Protein AF-A0A941MWA6-F1 (afdb_monomer_lite)

Secondary structure (DSSP, 8-state):
-----PPPHHHHHHHHHHHHHHT--HHHHHHHHHHHHHHHHHS-------HHHHHHHHHHHHHHS----------HHHHHTTS--

Structure (mmCIF, N/CA/C/O backbone):
data_AF-A0A941MWA6-F1
#
_entry.id   AF-A0A941MWA6-F1
#
loop_
_atom_site.group_PDB
_atom_site.id
_atom_site.type_symbol
_atom_site.label_atom_id
_atom_site.label_alt_id
_atom_site.label_comp_id
_atom_site.label_asym_id
_atom_site.label_entity_id
_atom_site.label_seq_id
_atom_site.pdbx_PDB_ins_code
_atom_site.Cartn_x
_atom_site.Cartn_y
_atom_site.Cartn_z
_atom_site.occupancy
_atom_site.B_iso_or_equiv
_atom_site.auth_seq_id
_atom_site.auth_comp_id
_atom_site.auth_asym_id
_atom_site.auth_atom_id
_atom_site.pdbx_PDB_model_num
ATOM 1 N N . MET A 1 1 ? -27.242 -2.937 0.034 1.00 56.03 1 MET A N 1
ATOM 2 C CA . MET A 1 1 ? -26.958 -4.264 0.623 1.00 56.03 1 MET A CA 1
ATOM 3 C C . MET A 1 1 ? -26.356 -3.995 1.994 1.00 56.03 1 MET A C 1
ATOM 5 O O . MET A 1 1 ? -25.430 -3.200 2.041 1.00 56.03 1 MET A O 1
ATOM 9 N N . ASN A 1 2 ? -26.914 -4.531 3.083 1.00 79.62 2 ASN A N 1
ATOM 10 C CA . ASN A 1 2 ? -26.392 -4.301 4.439 1.00 79.62 2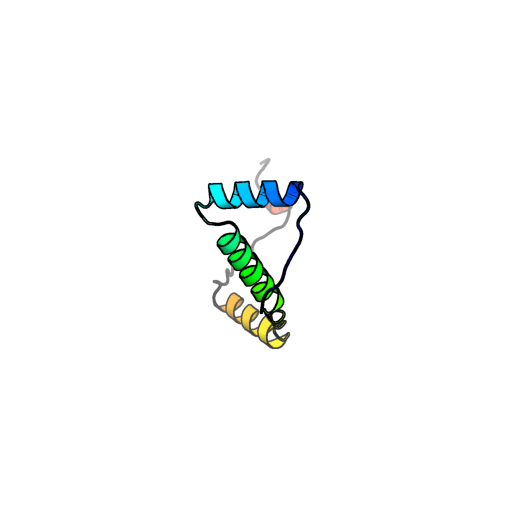 ASN A CA 1
ATOM 11 C C . ASN A 1 2 ? -25.590 -5.520 4.893 1.00 79.62 2 ASN A C 1
ATOM 13 O O . ASN A 1 2 ? -26.073 -6.644 4.767 1.00 79.62 2 ASN A O 1
ATOM 17 N N . VAL A 1 3 ? -24.389 -5.287 5.421 1.00 78.62 3 VAL A N 1
ATOM 18 C CA . VAL A 1 3 ? -23.522 -6.317 6.004 1.00 78.62 3 VAL A CA 1
ATOM 19 C C . VAL A 1 3 ? -23.329 -5.971 7.477 1.00 78.62 3 VAL A C 1
ATOM 21 O O . VAL A 1 3 ? -22.869 -4.879 7.797 1.00 78.62 3 VAL A O 1
ATOM 24 N N . SER A 1 4 ? -23.700 -6.886 8.370 1.00 84.06 4 SER A N 1
ATOM 25 C CA . SER A 1 4 ? -23.468 -6.747 9.810 1.00 84.06 4 SER A CA 1
ATOM 26 C C . SER A 1 4 ? -22.217 -7.528 10.187 1.00 84.06 4 SER A C 1
ATOM 28 O O . SER A 1 4 ? -22.168 -8.742 10.000 1.00 84.06 4 SER A O 1
ATOM 30 N N . ILE A 1 5 ? -21.207 -6.830 10.704 1.00 82.62 5 ILE A N 1
ATOM 31 C CA . ILE A 1 5 ? -19.929 -7.410 11.128 1.00 82.62 5 ILE A CA 1
ATOM 32 C C . ILE A 1 5 ? -19.800 -7.180 12.629 1.00 82.62 5 ILE A C 1
ATOM 34 O O . ILE A 1 5 ? -19.975 -6.056 13.094 1.00 82.62 5 ILE A O 1
ATOM 38 N N . ASN A 1 6 ? -19.515 -8.243 13.378 1.00 87.38 6 ASN A N 1
ATOM 39 C CA . ASN A 1 6 ? -19.238 -8.144 14.804 1.00 87.38 6 ASN A CA 1
ATOM 40 C C . ASN A 1 6 ? -17.721 -8.102 15.019 1.00 87.38 6 ASN A C 1
ATOM 42 O O . ASN A 1 6 ? -17.017 -9.009 14.568 1.00 87.38 6 ASN A O 1
ATOM 46 N N . PHE A 1 7 ? -17.226 -7.063 15.687 1.00 84.06 7 PHE A N 1
ATOM 47 C CA . PHE A 1 7 ? -15.803 -6.902 15.971 1.00 84.06 7 PHE A CA 1
ATOM 48 C C . PHE A 1 7 ? -15.491 -7.317 17.412 1.00 84.06 7 PHE A C 1
ATOM 50 O O . PHE A 1 7 ? -16.269 -7.028 18.319 1.00 84.06 7 PHE A O 1
ATOM 57 N N . PRO A 1 8 ? -14.341 -7.966 17.661 1.00 91.69 8 PRO A N 1
ATOM 58 C CA . PRO A 1 8 ? -13.815 -8.102 19.014 1.00 91.69 8 PRO A CA 1
ATOM 59 C C . PRO A 1 8 ? -13.556 -6.723 19.640 1.00 91.69 8 PRO A C 1
ATOM 61 O O . PRO A 1 8 ? -13.166 -5.790 18.932 1.00 91.69 8 PRO A O 1
ATOM 64 N N . ALA A 1 9 ? -13.701 -6.614 20.963 1.00 85.56 9 ALA A N 1
ATOM 65 C CA . ALA A 1 9 ? -13.572 -5.349 21.699 1.00 85.56 9 ALA A CA 1
ATOM 66 C C . ALA A 1 9 ? -12.240 -4.617 21.430 1.00 85.56 9 ALA A C 1
ATOM 68 O O . ALA A 1 9 ? -12.201 -3.391 21.313 1.00 85.56 9 ALA A O 1
ATOM 69 N N . ASP A 1 10 ? -11.146 -5.359 21.244 1.00 86.50 10 ASP A N 1
ATOM 70 C CA . ASP A 1 10 ? -9.826 -4.784 20.953 1.00 86.50 10 ASP A CA 1
ATOM 71 C C . ASP A 1 10 ? -9.795 -4.034 19.606 1.00 86.50 10 ASP A C 1
ATOM 73 O O . ASP A 1 10 ? -9.186 -2.966 19.467 1.00 86.50 10 ASP A O 1
ATOM 77 N N . ILE A 1 11 ? -10.498 -4.571 18.605 1.00 86.31 11 ILE A N 1
ATOM 78 C CA . ILE A 1 11 ? -10.589 -3.985 17.263 1.00 86.31 11 ILE A CA 1
ATOM 79 C C . ILE A 1 11 ? -11.512 -2.769 17.273 1.00 86.31 11 ILE A C 1
ATOM 81 O O . ILE A 1 11 ? -11.185 -1.759 16.654 1.00 86.31 11 ILE A O 1
ATOM 85 N N . GLU A 1 12 ? -12.618 -2.829 18.016 1.00 87.12 12 GLU A N 1
ATOM 86 C CA . GLU A 1 12 ? -13.537 -1.700 18.186 1.00 87.12 12 GLU A CA 1
ATOM 87 C C . GLU A 1 12 ? -12.835 -0.500 18.835 1.00 87.12 12 GLU A C 1
ATOM 89 O O . GLU A 1 12 ? -12.899 0.617 18.319 1.00 87.12 12 GLU A O 1
ATOM 94 N N . THR A 1 13 ? -12.065 -0.742 19.899 1.00 87.81 13 THR A N 1
ATOM 95 C CA . THR A 1 13 ? -11.286 0.304 20.581 1.00 87.81 13 THR A CA 1
ATOM 96 C C . THR A 1 13 ? -10.271 0.948 19.632 1.00 87.81 13 THR A C 1
ATOM 98 O O . THR A 1 13 ? -10.116 2.171 19.591 1.00 87.81 13 THR A O 1
ATOM 101 N N . THR A 1 14 ? -9.608 0.129 18.812 1.00 87.88 14 THR A N 1
ATOM 102 C CA . THR A 1 14 ? -8.634 0.597 17.816 1.00 87.88 14 THR A CA 1
ATOM 103 C C . THR A 1 14 ? -9.299 1.402 16.696 1.00 87.88 14 THR A C 1
ATOM 105 O O . THR A 1 14 ? -8.764 2.430 16.275 1.00 87.88 14 THR A O 1
ATOM 108 N N . LEU A 1 15 ? -10.465 0.962 16.214 1.00 87.06 15 LEU A N 1
ATOM 109 C CA . LEU A 1 15 ? -11.256 1.666 15.202 1.00 87.06 15 LEU A CA 1
ATOM 110 C C . LEU A 1 15 ? -11.724 3.026 15.712 1.00 87.06 15 LEU A C 1
ATOM 112 O O . LEU A 1 15 ? -11.548 4.020 15.011 1.00 87.06 15 LEU A O 1
ATOM 116 N N . LEU A 1 16 ? -12.240 3.083 16.940 1.00 87.19 16 LEU A N 1
ATOM 117 C CA . LEU A 1 16 ? -12.649 4.329 17.585 1.00 87.19 16 LEU A CA 1
ATOM 118 C C . LEU A 1 16 ?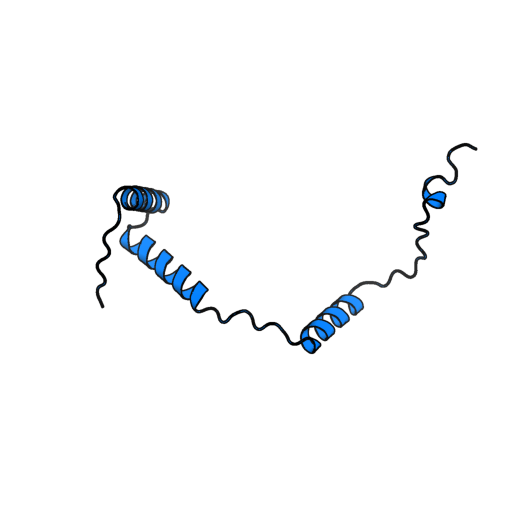 -11.475 5.298 17.719 1.00 87.19 16 LEU A C 1
ATOM 120 O O . LEU A 1 16 ? -11.590 6.452 17.320 1.00 87.19 16 LEU A O 1
ATOM 124 N N . HIS A 1 17 ? -10.325 4.827 18.204 1.00 88.62 17 HIS A N 1
ATOM 125 C CA . HIS A 1 17 ? -9.131 5.662 18.331 1.00 88.62 17 HIS A CA 1
ATOM 126 C C . HIS A 1 17 ? -8.639 6.196 16.976 1.00 88.62 17 HIS A C 1
ATOM 128 O O . HIS A 1 17 ? -8.205 7.341 16.860 1.00 88.62 17 HIS A O 1
ATOM 134 N N . ARG A 1 18 ? -8.691 5.379 15.919 1.00 86.38 18 ARG A N 1
ATOM 135 C CA . ARG A 1 18 ? -8.323 5.827 14.567 1.00 86.38 18 ARG A CA 1
ATOM 136 C C . ARG A 1 18 ? -9.336 6.812 13.989 1.00 86.38 18 ARG A C 1
ATOM 138 O O . ARG A 1 18 ? -8.928 7.769 13.337 1.00 86.38 18 ARG A O 1
ATOM 145 N N . ALA A 1 19 ? -10.624 6.605 14.246 1.00 88.00 19 ALA A N 1
ATOM 146 C CA . ALA A 1 19 ? -11.692 7.494 13.806 1.00 88.00 19 ALA A CA 1
ATOM 147 C C . ALA A 1 19 ? -11.561 8.877 14.458 1.00 88.00 19 ALA A C 1
ATOM 149 O O . ALA A 1 19 ? -11.562 9.889 13.755 1.00 88.00 19 ALA A O 1
ATOM 150 N N . THR A 1 20 ? -11.317 8.929 15.772 1.00 87.56 20 THR A N 1
ATOM 151 C CA . THR A 1 20 ? -11.085 10.194 16.485 1.00 87.56 20 THR A CA 1
ATOM 152 C C . THR A 1 20 ? -9.811 10.894 16.022 1.00 87.56 20 THR A C 1
ATOM 154 O O . THR A 1 20 ? -9.845 12.099 15.782 1.00 87.56 20 THR A O 1
ATOM 157 N N . ALA A 1 21 ? -8.713 10.160 15.819 1.00 88.31 21 ALA A N 1
ATOM 158 C CA . ALA A 1 21 ? -7.461 10.726 15.314 1.00 88.31 21 ALA A CA 1
ATOM 159 C C . ALA A 1 21 ? -7.596 11.313 13.896 1.00 88.31 21 ALA A C 1
ATOM 161 O O . ALA A 1 21 ? -6.970 12.324 13.585 1.00 88.31 21 ALA A O 1
ATOM 162 N N . ALA A 1 22 ? -8.423 10.703 13.045 1.00 85.19 22 ALA A N 1
ATOM 163 C CA . ALA A 1 22 ? -8.704 11.187 11.695 1.00 85.19 22 ALA A CA 1
ATOM 164 C C . ALA A 1 22 ? -9.815 12.254 11.641 1.00 85.19 22 ALA A C 1
ATOM 166 O O . ALA A 1 22 ? -10.055 12.817 10.573 1.00 85.19 22 ALA A O 1
ATOM 167 N N . GLY A 1 23 ? -10.514 12.513 12.754 1.00 88.94 23 GLY A N 1
ATOM 168 C CA . GLY A 1 23 ? -11.687 13.391 12.796 1.00 88.94 23 GLY A CA 1
ATOM 169 C C . GLY A 1 23 ? -12.863 12.879 11.956 1.00 88.94 23 GLY A C 1
ATOM 170 O O . GLY A 1 23 ? -13.658 13.679 11.464 1.00 88.94 23 GLY A O 1
ATOM 171 N N . LYS A 1 24 ? -12.953 11.562 11.746 1.00 88.56 24 LYS A N 1
ATOM 172 C CA . LYS A 1 24 ? -13.974 10.909 10.914 1.00 88.56 24 LYS A CA 1
ATOM 173 C C . LYS A 1 24 ? -14.890 10.041 11.768 1.00 88.56 24 LYS A C 1
ATOM 175 O O . LYS A 1 24 ? -14.510 9.587 12.841 1.00 88.56 24 LYS A O 1
ATOM 180 N N . ASP A 1 25 ? -16.089 9.778 11.259 1.00 89.56 25 ASP A N 1
ATOM 181 C CA . ASP A 1 25 ? -16.951 8.736 11.813 1.00 89.56 25 ASP A CA 1
ATOM 182 C C . ASP A 1 25 ? -16.361 7.341 11.527 1.00 89.56 25 ASP A C 1
ATOM 184 O O . ASP A 1 25 ? -15.707 7.122 10.501 1.00 89.56 25 ASP A O 1
ATOM 188 N N . VAL A 1 26 ? -16.611 6.391 12.429 1.00 85.62 26 VAL A N 1
ATOM 189 C CA . VAL A 1 26 ? -16.172 4.994 12.316 1.00 85.62 26 VAL A CA 1
ATOM 190 C C . VAL A 1 26 ? -16.726 4.368 11.039 1.00 85.62 26 VAL A C 1
ATOM 192 O O . VAL A 1 26 ? -15.997 3.662 10.347 1.00 85.62 26 VAL A O 1
ATOM 195 N N . ALA A 1 27 ? -17.980 4.665 10.681 1.00 86.19 27 ALA A N 1
ATOM 196 C CA . ALA A 1 27 ? -18.590 4.152 9.457 1.00 86.19 27 ALA A CA 1
ATOM 197 C C . ALA A 1 27 ? -17.830 4.612 8.202 1.00 86.19 27 ALA A C 1
ATOM 199 O O . ALA A 1 27 ? -17.491 3.790 7.351 1.00 86.19 27 ALA A O 1
ATOM 200 N N . THR A 1 28 ? -17.494 5.903 8.122 1.00 87.38 28 THR A N 1
ATOM 201 C CA . THR A 1 28 ? -16.719 6.472 7.010 1.00 87.38 28 THR A CA 1
ATOM 202 C C . THR A 1 28 ? -15.320 5.868 6.941 1.00 87.38 28 THR A C 1
ATOM 204 O O . THR A 1 28 ? -14.864 5.487 5.866 1.00 87.38 28 THR A O 1
ATOM 207 N N . LEU A 1 29 ? -14.650 5.724 8.087 1.00 88.06 29 LEU A N 1
ATOM 208 C CA . LEU A 1 29 ? -13.311 5.142 8.158 1.00 88.06 29 LEU A CA 1
ATOM 209 C C . LEU A 1 29 ? -13.299 3.673 7.710 1.00 88.06 29 LEU A C 1
ATOM 211 O O . LEU A 1 29 ? -12.425 3.267 6.946 1.00 88.06 29 LEU A O 1
ATOM 215 N N . VAL A 1 30 ? -14.276 2.876 8.150 1.00 89.44 30 VAL A N 1
ATOM 216 C CA . VAL A 1 30 ? -14.413 1.473 7.731 1.00 89.44 30 VAL A CA 1
ATOM 217 C C . VAL A 1 30 ? -14.726 1.386 6.239 1.00 89.44 30 VAL A C 1
ATOM 219 O O . VAL A 1 30 ? -14.155 0.542 5.554 1.00 89.44 30 VAL A O 1
ATOM 222 N N . GLN A 1 31 ? -15.584 2.262 5.714 1.00 88.56 31 GLN A N 1
ATOM 223 C CA . GLN A 1 31 ? -15.909 2.285 4.290 1.00 88.56 31 GLN A CA 1
ATOM 224 C C . GLN A 1 31 ? -14.680 2.585 3.425 1.00 88.56 31 GLN A C 1
ATOM 226 O O . GLN A 1 31 ? -14.466 1.899 2.427 1.00 88.56 31 GLN A O 1
ATOM 231 N N . GLU A 1 32 ? -13.866 3.567 3.813 1.00 88.00 32 GLU A N 1
ATOM 232 C CA . GLU A 1 32 ? -12.613 3.895 3.125 1.00 88.00 32 GLU A CA 1
ATOM 233 C C . GLU A 1 32 ? -11.628 2.721 3.158 1.00 88.00 32 GLU A C 1
ATOM 235 O O . GLU A 1 32 ? -11.131 2.319 2.110 1.00 88.00 32 GLU A O 1
ATOM 240 N N . LEU A 1 33 ? -11.413 2.112 4.330 1.00 88.25 33 LEU A N 1
ATOM 241 C CA . LEU A 1 33 ? -10.533 0.947 4.486 1.00 88.25 33 LEU A CA 1
ATOM 242 C C . LEU A 1 33 ? -10.977 -0.242 3.631 1.00 88.25 33 LEU A C 1
ATOM 244 O O . LEU A 1 33 ? -10.153 -0.896 2.995 1.00 88.25 33 LEU A O 1
ATOM 248 N N . VAL A 1 34 ? -12.277 -0.538 3.616 1.00 88.50 34 VAL A N 1
ATOM 249 C CA . VAL A 1 34 ? -12.827 -1.624 2.798 1.00 88.50 34 VAL A CA 1
ATOM 250 C C . VAL A 1 34 ? -12.675 -1.299 1.312 1.00 88.50 34 VAL A C 1
ATOM 252 O O . VAL A 1 34 ? -12.266 -2.1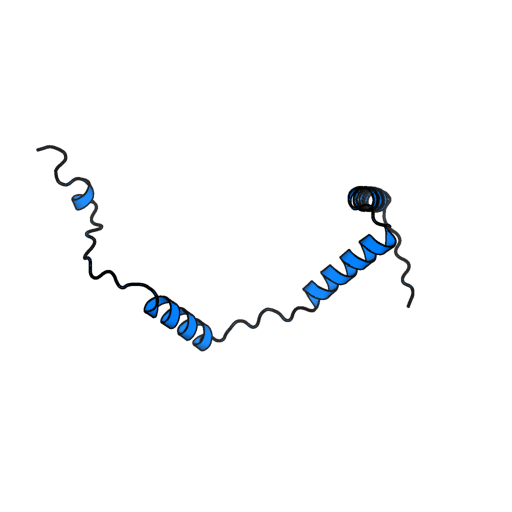68 0.547 1.00 88.50 34 VAL A O 1
ATOM 255 N N . ALA A 1 35 ? -12.952 -0.061 0.895 1.00 86.94 35 ALA A N 1
ATOM 256 C CA . ALA A 1 35 ? -12.784 0.360 -0.493 1.00 86.94 35 ALA A CA 1
ATOM 257 C C . ALA A 1 35 ? -11.320 0.275 -0.952 1.00 86.94 35 ALA A C 1
ATOM 259 O O . ALA A 1 35 ? -11.056 -0.220 -2.045 1.00 86.94 35 ALA A O 1
ATOM 260 N N . GLU A 1 36 ? -10.376 0.702 -0.113 1.00 85.81 36 GLU A N 1
ATOM 261 C CA . GLU A 1 36 ? -8.939 0.641 -0.384 1.00 85.81 36 GLU A CA 1
ATOM 262 C C . GLU A 1 36 ? -8.463 -0.808 -0.540 1.00 85.81 36 GLU A C 1
ATOM 264 O O . GLU A 1 36 ? -7.865 -1.156 -1.556 1.00 85.81 36 GLU A O 1
ATOM 269 N N . ARG A 1 37 ? -8.808 -1.693 0.405 1.00 85.19 37 ARG A N 1
ATOM 270 C CA . ARG A 1 37 ? -8.392 -3.104 0.343 1.00 85.19 37 ARG A CA 1
ATOM 271 C C . ARG A 1 37 ? -9.005 -3.862 -0.828 1.00 85.19 37 ARG A C 1
ATOM 273 O O . ARG A 1 37 ? -8.323 -4.662 -1.458 1.00 85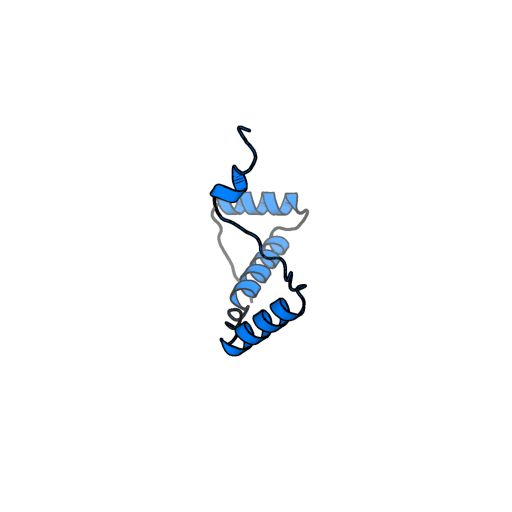.19 37 ARG A O 1
ATOM 280 N N . LEU A 1 38 ? -10.266 -3.591 -1.159 1.00 84.06 38 LEU A N 1
ATOM 281 C CA . LEU A 1 38 ? -10.902 -4.204 -2.327 1.00 84.06 38 LEU A CA 1
ATOM 282 C C . LEU A 1 38 ? -10.331 -3.674 -3.651 1.00 84.06 38 LEU A C 1
ATOM 284 O O . LEU A 1 38 ? -10.321 -4.405 -4.644 1.00 84.06 38 LEU A O 1
ATOM 288 N N . ALA A 1 39 ? -9.856 -2.425 -3.680 1.00 78.75 39 ALA A N 1
ATOM 289 C CA . ALA A 1 39 ? -9.162 -1.868 -4.835 1.00 78.75 39 ALA A CA 1
ATOM 290 C C . ALA A 1 39 ? -7.773 -2.497 -5.027 1.00 78.75 39 ALA A C 1
ATOM 292 O O . ALA A 1 39 ? -7.401 -2.776 -6.167 1.00 78.75 39 ALA A O 1
ATOM 293 N N . GLU A 1 40 ? -7.040 -2.769 -3.942 1.00 70.62 40 GLU A N 1
ATOM 294 C CA . GLU A 1 40 ? -5.768 -3.506 -3.985 1.00 70.62 40 GLU A CA 1
ATOM 295 C C . GLU A 1 40 ? -5.950 -4.935 -4.519 1.00 70.62 40 GLU A C 1
ATOM 297 O O . GLU A 1 40 ? -5.205 -5.346 -5.406 1.00 70.62 40 GLU A O 1
ATOM 302 N N . ASP A 1 41 ? -6.975 -5.664 -4.061 1.00 63.59 41 ASP A N 1
ATOM 303 C CA . ASP A 1 41 ? -7.283 -7.020 -4.551 1.00 63.59 41 ASP A CA 1
ATOM 304 C C . ASP A 1 41 ? -7.808 -7.039 -6.000 1.00 63.59 41 ASP A C 1
ATOM 306 O O . ASP A 1 41 ? -7.648 -8.027 -6.718 1.00 63.59 41 ASP A O 1
ATOM 310 N N . SER A 1 42 ? -8.442 -5.951 -6.452 1.00 59.59 42 SER A N 1
ATOM 311 C CA . SER A 1 42 ? -8.926 -5.818 -7.835 1.00 59.59 42 SER A CA 1
ATOM 312 C C . SER A 1 42 ? -7.867 -5.303 -8.803 1.00 59.59 42 SER A C 1
ATOM 314 O O . SER A 1 42 ? -8.111 -5.295 -10.014 1.00 59.59 42 SER A O 1
ATOM 316 N N . ALA A 1 43 ? -6.704 -4.862 -8.315 1.00 59.97 43 ALA A N 1
ATOM 317 C CA . ALA A 1 43 ? -5.609 -4.511 -9.196 1.00 59.97 43 ALA A CA 1
ATOM 318 C C . ALA A 1 43 ? -5.159 -5.800 -9.901 1.00 59.97 43 ALA A C 1
ATOM 320 O O . ALA A 1 43 ? -4.696 -6.730 -9.235 1.00 59.97 43 ALA A O 1
ATOM 321 N N . PRO A 1 44 ? -5.297 -5.908 -11.240 1.00 61.22 44 PRO A N 1
ATOM 322 C CA . PRO A 1 44 ? -4.762 -7.064 -11.938 1.00 61.22 44 PRO A CA 1
ATOM 323 C C . PRO A 1 44 ? -3.278 -7.158 -11.575 1.00 61.22 44 PRO A C 1
ATOM 325 O O . PRO A 1 44 ? -2.621 -6.108 -11.541 1.00 61.22 44 PRO A O 1
ATOM 328 N N . PRO A 1 45 ? -2.743 -8.366 -11.297 1.00 61.72 45 PRO A N 1
ATOM 329 C CA . PRO A 1 45 ? -1.322 -8.515 -11.022 1.00 61.72 45 PRO A CA 1
ATOM 330 C C . PRO A 1 45 ? -0.595 -7.772 -12.128 1.00 61.72 45 PRO A C 1
ATOM 332 O O . PRO A 1 45 ? -0.899 -8.003 -13.306 1.00 61.72 45 PRO A O 1
ATOM 335 N N . ALA A 1 46 ? 0.251 -6.806 -11.744 1.00 62.59 46 ALA A N 1
ATOM 336 C CA . ALA A 1 46 ? 0.969 -5.970 -12.692 1.00 62.59 46 ALA A CA 1
ATOM 337 C C . ALA A 1 46 ? 1.516 -6.909 -13.759 1.00 62.59 46 ALA A C 1
ATOM 339 O O . ALA A 1 46 ? 2.284 -7.812 -13.417 1.00 62.59 46 ALA A O 1
ATOM 340 N N . LYS A 1 47 ? 1.006 -6.797 -14.998 1.00 63.22 47 LYS A N 1
ATOM 341 C CA . LYS A 1 47 ? 1.360 -7.736 -16.063 1.00 63.22 47 LYS A CA 1
ATOM 342 C C . LYS A 1 47 ? 2.874 -7.799 -16.060 1.00 63.22 47 LYS A C 1
ATOM 344 O O . LYS A 1 47 ? 3.514 -6.766 -16.263 1.00 63.22 47 LYS A O 1
ATOM 349 N N . ALA A 1 48 ? 3.424 -8.972 -15.750 1.00 64.75 48 ALA A N 1
ATOM 350 C CA . ALA A 1 48 ? 4.846 -9.191 -15.885 1.00 64.75 48 ALA A CA 1
ATOM 351 C C . ALA A 1 48 ? 5.139 -8.875 -17.349 1.00 64.75 48 ALA A C 1
ATOM 353 O O . ALA A 1 48 ? 4.664 -9.590 -18.235 1.00 64.75 48 ALA A O 1
ATOM 354 N N . GLY A 1 49 ? 5.776 -7.725 -17.593 1.00 68.69 49 GLY A N 1
ATOM 355 C CA . GLY A 1 49 ? 6.093 -7.297 -18.944 1.00 68.69 49 GLY A CA 1
ATOM 356 C C . GLY A 1 49 ? 6.818 -8.443 -19.628 1.00 68.69 49 GLY A C 1
ATOM 357 O O . GLY A 1 49 ? 7.601 -9.156 -18.990 1.00 68.69 49 GLY A O 1
ATOM 358 N N . SER A 1 50 ? 6.514 -8.679 -20.900 1.00 81.38 50 SER A N 1
ATOM 359 C CA . SER A 1 50 ? 7.200 -9.748 -21.620 1.00 81.38 50 SER A CA 1
ATOM 360 C C . SER A 1 50 ? 8.714 -9.510 -21.562 1.00 81.38 50 SER A C 1
ATOM 362 O O . SER A 1 50 ? 9.172 -8.369 -21.457 1.00 81.38 50 SER A O 1
ATOM 364 N N . HIS A 1 51 ? 9.515 -10.571 -21.671 1.00 82.69 51 HIS A N 1
ATOM 365 C CA . HIS A 1 51 ? 10.974 -10.434 -21.733 1.00 82.69 51 HIS A CA 1
ATOM 366 C C . HIS A 1 51 ? 11.406 -9.396 -22.790 1.00 82.69 51 HIS A C 1
ATOM 368 O O . HIS A 1 51 ? 12.330 -8.621 -22.565 1.00 82.69 51 HIS A O 1
ATOM 374 N N . ALA A 1 52 ? 10.680 -9.315 -23.910 1.00 84.50 52 ALA A N 1
ATOM 375 C CA . ALA A 1 52 ? 10.912 -8.323 -24.954 1.00 84.50 52 ALA A CA 1
ATOM 376 C C . ALA A 1 52 ? 10.677 -6.874 -24.483 1.00 84.50 52 ALA A C 1
ATOM 378 O O . ALA A 1 52 ? 11.485 -5.998 -24.784 1.00 84.50 52 ALA A O 1
ATOM 379 N N . GLU A 1 53 ? 9.616 -6.613 -23.716 1.00 83.88 53 GLU A N 1
ATOM 380 C CA . GLU A 1 53 ? 9.329 -5.280 -23.159 1.00 83.88 53 GLU A CA 1
ATOM 381 C C . GLU A 1 53 ? 10.373 -4.862 -22.120 1.00 83.88 53 GLU A C 1
ATOM 383 O O . GLU A 1 53 ? 10.802 -3.706 -22.095 1.00 83.88 53 GLU A O 1
ATOM 388 N N . PHE A 1 54 ? 10.827 -5.807 -21.292 1.00 85.50 54 PHE A N 1
ATOM 389 C CA . PHE A 1 54 ? 11.920 -5.568 -20.354 1.00 85.50 54 PHE A CA 1
ATOM 390 C C . PHE A 1 54 ? 13.219 -5.210 -21.087 1.00 85.50 54 PHE A C 1
ATOM 392 O O . PHE A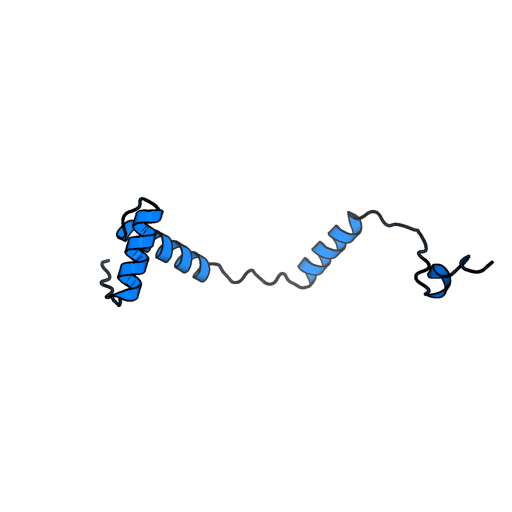 1 54 ? 13.832 -4.187 -20.777 1.00 85.50 54 PHE A O 1
ATOM 399 N N . MET A 1 55 ? 13.601 -5.995 -22.099 1.00 92.38 55 MET A N 1
ATOM 400 C CA . MET A 1 55 ? 14.803 -5.741 -22.898 1.00 92.38 55 MET A CA 1
ATOM 401 C C . MET A 1 55 ? 14.738 -4.393 -23.620 1.00 92.38 55 MET A C 1
ATOM 403 O O . MET A 1 55 ? 15.719 -3.653 -23.614 1.00 92.38 55 MET A O 1
ATOM 407 N N . ALA A 1 56 ? 13.580 -4.021 -24.172 1.00 88.81 56 ALA A N 1
ATOM 408 C CA . ALA A 1 56 ? 13.391 -2.716 -24.804 1.00 88.81 56 ALA A CA 1
ATOM 409 C C . ALA A 1 56 ? 13.562 -1.555 -23.806 1.00 88.81 56 ALA A C 1
ATOM 411 O O . ALA A 1 56 ? 14.182 -0.538 -24.123 1.00 88.81 56 ALA A O 1
ATOM 412 N N . LYS A 1 57 ? 13.052 -1.706 -22.576 1.00 87.00 57 LYS A N 1
ATOM 413 C CA . LYS A 1 57 ? 13.212 -0.703 -21.514 1.00 87.00 57 LYS A CA 1
ATOM 414 C C . LYS A 1 57 ? 14.667 -0.585 -21.054 1.00 87.00 57 LYS A C 1
ATOM 416 O O . LYS A 1 57 ? 15.142 0.530 -20.848 1.00 87.00 57 LYS A O 1
ATOM 421 N N . LEU A 1 58 ? 15.362 -1.712 -20.912 1.00 88.81 58 LEU A N 1
ATOM 422 C CA . LEU A 1 58 ? 16.775 -1.751 -20.541 1.00 88.81 58 LEU A CA 1
ATOM 423 C C . LEU A 1 58 ? 17.651 -1.097 -21.614 1.00 88.81 58 LEU A C 1
ATOM 425 O O . LEU A 1 58 ? 18.474 -0.247 -21.288 1.00 88.81 58 LEU A O 1
ATOM 429 N N . GLN A 1 59 ? 17.421 -1.424 -22.886 1.00 89.31 59 GLN A N 1
ATOM 430 C CA . GLN A 1 59 ? 18.149 -0.835 -24.009 1.00 89.31 59 GLN A CA 1
ATOM 431 C C . GLN A 1 59 ? 17.992 0.690 -24.038 1.00 89.31 59 GLN A C 1
ATOM 433 O O . GLN A 1 59 ? 18.977 1.418 -24.121 1.00 89.31 59 GLN A O 1
ATOM 438 N N . ARG A 1 60 ? 16.763 1.183 -23.854 1.00 88.19 60 ARG A N 1
ATOM 439 C CA . ARG A 1 60 ? 16.491 2.622 -23.770 1.00 88.19 60 ARG A CA 1
ATOM 440 C C . ARG A 1 60 ? 17.211 3.289 -22.596 1.00 88.19 60 ARG A C 1
ATOM 442 O O . ARG A 1 60 ? 17.637 4.431 -22.710 1.00 88.19 60 ARG A O 1
ATOM 449 N N . PHE A 1 61 ? 17.332 2.602 -21.461 1.00 85.75 61 PHE A N 1
ATOM 450 C CA . PHE A 1 61 ? 18.068 3.123 -20.310 1.00 85.75 61 PHE A CA 1
ATOM 451 C C . PHE A 1 61 ? 19.572 3.225 -20.597 1.00 85.75 61 PHE A C 1
ATOM 453 O O . PHE A 1 61 ? 20.181 4.240 -20.272 1.00 85.75 61 PHE A O 1
ATOM 460 N N . ILE A 1 62 ? 20.145 2.213 -21.257 1.00 86.38 62 ILE A N 1
ATOM 461 C CA . ILE A 1 62 ? 21.547 2.210 -21.700 1.00 86.38 62 I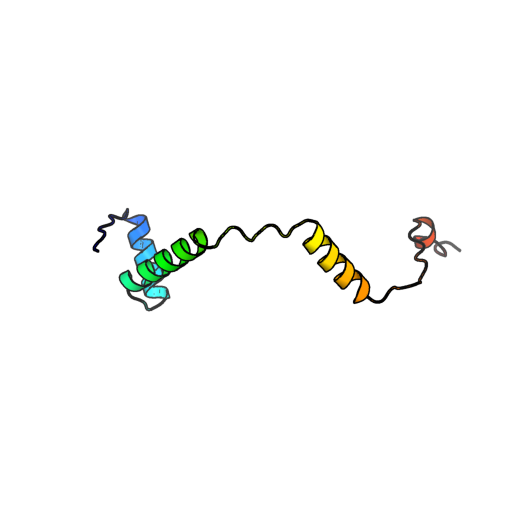LE A CA 1
ATOM 462 C C . ILE A 1 62 ? 21.811 3.376 -22.661 1.00 86.38 62 ILE A C 1
ATOM 464 O O . ILE A 1 62 ? 22.794 4.085 -22.493 1.00 86.38 62 ILE A O 1
ATOM 468 N N . GLU A 1 63 ? 20.917 3.614 -23.623 1.00 84.88 63 GLU A N 1
ATOM 469 C CA . GLU A 1 63 ? 21.057 4.686 -24.621 1.00 84.88 63 GLU A CA 1
ATOM 470 C C . GLU A 1 63 ? 21.003 6.100 -24.028 1.00 84.88 63 GLU A C 1
ATOM 472 O O . GLU A 1 63 ? 21.645 7.012 -24.545 1.00 84.88 63 GLU A O 1
ATOM 477 N N . ILE A 1 64 ? 20.232 6.302 -22.957 1.00 86.38 64 ILE A N 1
ATOM 478 C CA . ILE A 1 64 ? 20.116 7.609 -22.290 1.00 86.38 64 ILE A CA 1
ATOM 479 C C . ILE A 1 64 ? 21.328 7.876 -21.387 1.00 86.38 64 ILE A C 1
ATOM 481 O O . ILE A 1 64 ? 21.621 9.031 -21.070 1.00 86.38 64 ILE A O 1
ATOM 485 N N . HIS A 1 65 ? 22.043 6.833 -20.960 1.00 78.81 65 HIS A N 1
ATOM 486 C CA . HIS A 1 65 ? 23.179 6.998 -20.072 1.00 78.81 65 HIS A CA 1
ATOM 487 C C . HIS A 1 65 ? 24.444 7.353 -20.870 1.00 78.81 65 HIS A C 1
ATOM 489 O O . HIS A 1 65 ? 24.802 6.630 -21.800 1.00 78.81 65 HIS A O 1
ATOM 495 N N . PRO A 1 66 ? 25.173 8.426 -20.509 1.00 74.94 66 PRO A N 1
ATOM 496 C CA . PRO A 1 66 ? 26.448 8.733 -21.140 1.00 74.94 66 PRO A CA 1
ATOM 497 C C . PRO A 1 66 ? 27.396 7.542 -20.994 1.00 74.94 66 PRO A C 1
ATOM 499 O O . PRO A 1 66 ? 27.711 7.119 -19.876 1.00 74.94 66 PRO A O 1
ATOM 502 N N . THR A 1 67 ? 27.854 6.994 -22.116 1.00 69.62 67 THR A N 1
ATOM 503 C CA . THR A 1 67 ? 28.924 5.998 -22.131 1.00 69.62 67 THR A CA 1
ATOM 504 C C . THR A 1 67 ? 30.232 6.687 -21.769 1.00 69.62 67 THR A C 1
ATOM 506 O O . THR A 1 67 ? 30.763 7.487 -22.542 1.00 69.62 67 THR A O 1
ATOM 509 N N . SER A 1 68 ? 30.752 6.393 -20.577 1.00 70.25 68 SER A N 1
ATOM 510 C CA . SER A 1 68 ? 32.125 6.740 -20.223 1.00 70.25 68 SER A CA 1
ATOM 511 C C . SER A 1 68 ? 33.063 5.777 -20.948 1.00 70.25 68 SER A C 1
ATOM 513 O O . SER A 1 68 ? 33.076 4.589 -20.647 1.00 70.25 68 SER A O 1
ATOM 515 N N . ASN A 1 69 ? 33.861 6.285 -21.888 1.00 66.25 69 ASN A N 1
ATOM 516 C CA . ASN A 1 69 ? 34.935 5.520 -22.540 1.00 66.25 69 ASN A CA 1
ATOM 517 C C . ASN A 1 69 ? 36.217 5.463 -21.684 1.00 66.25 69 ASN A C 1
ATOM 519 O O . ASN A 1 69 ? 37.296 5.164 -22.195 1.00 66.25 69 ASN A O 1
ATOM 523 N N . GLY A 1 70 ? 36.129 5.804 -20.396 1.00 68.31 70 GLY A N 1
ATOM 524 C CA . GLY A 1 70 ? 37.254 5.702 -19.477 1.00 68.31 70 GLY A CA 1
ATOM 525 C C . GLY A 1 70 ? 37.542 4.243 -19.137 1.00 68.31 70 GLY A C 1
ATOM 526 O O . GLY A 1 70 ? 36.667 3.536 -18.644 1.00 68.31 70 GLY A O 1
ATOM 527 N N . SER A 1 71 ? 38.778 3.801 -19.363 1.00 70.56 71 SER A N 1
ATOM 528 C CA . SER A 1 71 ? 39.289 2.572 -18.755 1.00 70.56 71 SER A CA 1
ATOM 529 C C . SER A 1 71 ? 39.491 2.833 -17.264 1.00 70.56 71 SER A C 1
ATOM 531 O O . SER A 1 71 ? 40.408 3.567 -16.896 1.00 70.56 71 SER A O 1
ATOM 533 N N . LEU A 1 72 ? 38.635 2.270 -16.411 1.00 71.62 72 LEU A N 1
ATOM 534 C CA . LEU A 1 72 ? 38.860 2.260 -14.968 1.00 71.62 72 LEU A CA 1
ATOM 535 C C . LEU A 1 72 ? 39.690 1.018 -14.629 1.00 71.62 72 LEU A C 1
ATOM 537 O O . LEU A 1 72 ? 39.228 -0.105 -14.822 1.00 71.62 72 LEU A O 1
ATOM 541 N N . ASP A 1 73 ? 40.924 1.220 -14.172 1.00 72.06 73 ASP A N 1
ATOM 542 C CA . ASP A 1 73 ? 41.750 0.136 -13.643 1.00 72.06 73 ASP A CA 1
ATOM 543 C C . ASP A 1 73 ? 41.329 -0.167 -12.200 1.00 72.06 73 ASP A C 1
ATOM 545 O O . ASP A 1 73 ? 41.805 0.457 -11.249 1.00 72.06 73 ASP A O 1
ATOM 549 N N . ASP A 1 74 ? 40.401 -1.111 -12.058 1.00 76.19 74 ASP A N 1
ATOM 550 C CA . ASP A 1 74 ? 39.858 -1.574 -10.773 1.00 76.19 74 ASP A CA 1
ATOM 551 C C . ASP A 1 74 ? 40.748 -2.647 -10.108 1.00 76.19 74 ASP A C 1
ATOM 553 O O . ASP A 1 74 ? 40.317 -3.400 -9.233 1.00 76.19 74 ASP A O 1
ATOM 557 N N . SER A 1 75 ? 42.006 -2.772 -10.550 1.00 78.88 75 SER A N 1
ATOM 558 C CA . SER A 1 75 ? 42.966 -3.691 -9.940 1.00 78.88 75 SER A CA 1
ATOM 559 C C . SER A 1 75 ? 43.339 -3.220 -8.538 1.00 78.88 75 SER A C 1
ATOM 561 O O . SER A 1 75 ? 43.562 -2.040 -8.282 1.00 78.88 75 SER A O 1
ATOM 563 N N . ARG A 1 76 ? 43.497 -4.160 -7.604 1.00 75.44 76 ARG A N 1
ATOM 564 C CA . ARG A 1 76 ? 43.875 -3.851 -6.216 1.00 75.44 76 ARG A CA 1
ATOM 565 C C . ARG A 1 76 ? 45.209 -3.099 -6.133 1.00 75.44 76 ARG A C 1
ATOM 567 O O . ARG A 1 76 ? 45.427 -2.304 -5.224 1.00 75.44 76 ARG A O 1
ATOM 574 N N . GLU A 1 77 ? 46.095 -3.355 -7.083 1.00 75.62 77 GLU A N 1
ATOM 575 C CA . GLU A 1 77 ? 47.418 -2.761 -7.216 1.00 75.62 77 GLU A CA 1
ATOM 576 C C . GLU A 1 77 ? 47.353 -1.261 -7.565 1.00 75.62 77 GLU A C 1
ATOM 578 O O . GLU A 1 77 ? 48.204 -0.503 -7.097 1.00 75.62 77 GLU A O 1
ATOM 583 N N . SER A 1 78 ? 46.320 -0.801 -8.288 1.00 72.81 78 SER A N 1
ATOM 584 C CA . SER A 1 78 ? 46.131 0.621 -8.628 1.00 72.81 78 SER A CA 1
ATOM 585 C C . SER A 1 78 ? 45.785 1.470 -7.396 1.00 72.81 78 SER A C 1
ATOM 587 O O . SER A 1 78 ? 46.156 2.639 -7.311 1.00 72.81 78 SER A O 1
ATOM 589 N N . ILE A 1 79 ? 45.158 0.857 -6.387 1.00 73.88 79 ILE A N 1
ATOM 590 C CA . ILE A 1 79 ? 44.757 1.497 -5.126 1.00 73.88 79 ILE A CA 1
ATOM 591 C C . ILE A 1 79 ? 45.973 1.806 -4.232 1.00 73.88 79 ILE A C 1
ATOM 593 O O . ILE A 1 79 ? 45.955 2.775 -3.469 1.00 73.88 79 ILE A O 1
ATOM 597 N N . TYR A 1 80 ? 47.036 0.997 -4.311 1.00 78.50 80 TYR A N 1
ATOM 598 C CA . TYR A 1 80 ? 48.257 1.162 -3.506 1.00 78.50 80 TYR A CA 1
ATOM 599 C C . TYR A 1 80 ? 49.426 1.799 -4.274 1.00 78.50 80 TYR A C 1
ATOM 601 O O . TYR A 1 80 ? 50.471 2.061 -3.672 1.00 78.50 80 TYR A O 1
ATOM 609 N N . ALA A 1 81 ? 49.267 2.077 -5.571 1.00 72.44 81 ALA A N 1
ATOM 610 C CA . ALA A 1 81 ? 50.284 2.744 -6.376 1.00 72.44 81 ALA A CA 1
ATOM 611 C C . ALA A 1 81 ? 50.658 4.113 -5.770 1.00 72.44 81 ALA A C 1
ATOM 613 O O . ALA A 1 81 ? 49.794 4.939 -5.479 1.00 72.44 81 ALA A O 1
ATOM 614 N N . GLY A 1 82 ? 51.956 4.348 -5.544 1.00 68.00 82 GLY A N 1
ATOM 615 C CA . GLY A 1 82 ? 52.471 5.593 -4.957 1.00 68.00 82 GLY A CA 1
ATOM 616 C C . GLY A 1 82 ? 52.374 5.701 -3.428 1.00 68.00 82 GLY A C 1
ATOM 617 O O . GLY A 1 82 ? 52.723 6.740 -2.871 1.00 68.00 82 GLY A O 1
ATOM 618 N N . ARG A 1 83 ? 51.933 4.657 -2.709 1.00 61.69 83 ARG A N 1
ATOM 619 C CA . ARG A 1 83 ? 52.083 4.594 -1.245 1.00 61.69 83 ARG A CA 1
ATOM 620 C C . ARG A 1 83 ? 53.314 3.771 -0.871 1.00 61.69 83 ARG A C 1
ATOM 622 O O . ARG A 1 83 ? 53.247 2.547 -0.848 1.00 61.69 83 ARG A O 1
ATOM 629 N N . GLY A 1 84 ? 54.405 4.458 -0.526 1.00 68.56 84 GLY A N 1
ATOM 630 C CA . GLY A 1 84 ? 55.643 3.848 -0.018 1.00 68.56 84 GLY A CA 1
ATOM 631 C C . GLY A 1 84 ? 56.914 4.132 -0.824 1.00 68.56 84 GLY A C 1
ATOM 632 O O . GLY A 1 84 ? 57.932 3.514 -0.523 1.00 68.56 84 GLY A O 1
ATOM 633 N N . GLU A 1 85 ? 56.861 5.032 -1.812 1.00 52.75 85 GLU A N 1
ATOM 634 C CA . GLU A 1 85 ? 58.053 5.693 -2.376 1.00 52.75 85 GLU A CA 1
ATOM 635 C C . GLU A 1 85 ? 58.529 6.853 -1.489 1.00 52.75 85 GLU A C 1
ATOM 637 O O . GLU A 1 85 ? 57.666 7.492 -0.836 1.00 52.75 85 GLU A O 1
#

pLDDT: mean 79.65, std 9.89, range [52.75, 92.38]

Foldseek 3Di:
DDDDDDDDPVVVVVLVVVCVVVVHDSVVVVVVVVVVVVVVVPPDPPPPPPPVVVVVVVVVVVVVDDDDPDDDPPDPVVVCPPPPD

Sequence (85 aa):
MNVSINFPADIETTLLHRATAAGKDVATLVQELVAERLAEDSAPPAKAGSHAEFMAKLQRFIEIHPTSNGSLDDSRESIYAGRGE

Radius of gyration: 28.5 Å; chains: 1; bounding box: 85×24×47 Å